Protein AF-A0A0B7BTL5-F1 (afdb_monomer)

Secondary structure (DSSP, 8-state):
------HHHHHHHHH-HHHHHHHHHHTTSS-HHHHHHHHHHT-GGG--TTS--S----TTTS---S------

pLDDT: mean 87.51, std 11.55, range [54.81, 97.94]

Organism: NCBI:txid1028688

Mean predicted aligned error: 4.93 Å

Solvent-accessible surface area (backbone atoms only — not comparable to full-atom values): 4641 Å² total; per-residue (Å²): 113,75,80,80,77,43,72,53,48,54,50,42,53,76,72,33,68,66,41,50,52,50,48,62,56,31,71,76,49,97,60,34,68,60,42,49,59,50,54,62,40,65,36,38,91,74,68,49,62,88,44,42,79,75,73,78,68,53,81,92,69,53,83,79,87,57,72,93,81,80,95,121

Radius of gyration: 13.12 Å; Cα contacts (8 Å, |Δi|>4): 53; chains: 1; bounding box: 32×22×38 Å

Foldseek 3Di:
DFDDDDPQLVCCCVPPPVNVVLLVVLVPDPCSVVPSVCVSQCDLVVVGPPGDPPDDPDPVPDPPPTDDDDPD

Sequence (72 aa):
VHITASRNLIDFIVNNETAKVILNYTRLIEIPDETFFTMLNANPKLGIKGTYTGHQDSCDKRLFMTRYKMWY

Structure (mmCIF, N/CA/C/O backbone):
data_AF-A0A0B7BTL5-F1
#
_entry.id   AF-A0A0B7BTL5-F1
#
loop_
_atom_site.group_PDB
_atom_site.id
_atom_site.type_symbol
_atom_site.label_atom_id
_atom_site.label_alt_id
_atom_site.label_comp_id
_atom_site.label_asym_id
_atom_site.label_entity_id
_atom_site.label_seq_id
_atom_site.pdbx_PDB_ins_code
_atom_site.Cartn_x
_atom_site.Cartn_y
_atom_site.Cartn_z
_atom_site.occupancy
_atom_site.B_iso_or_equiv
_atom_site.auth_seq_id
_atom_site.auth_comp_id
_atom_site.auth_asym_id
_atom_site.auth_atom_id
_atom_site.pdbx_PDB_model_num
ATOM 1 N N . VAL A 1 1 ? -2.213 -5.676 -8.241 1.00 73.69 1 VAL A N 1
ATOM 2 C CA . VAL A 1 1 ? -0.809 -5.503 -7.738 1.00 73.69 1 VAL A CA 1
ATOM 3 C C . VAL A 1 1 ? -0.322 -6.655 -6.843 1.00 73.69 1 VAL A C 1
ATOM 5 O O . VAL A 1 1 ? -1.142 -7.369 -6.292 1.00 73.69 1 VAL A O 1
ATOM 8 N N . HIS A 1 2 ? 1.001 -6.888 -6.744 1.00 87.62 2 HIS A N 1
ATOM 9 C CA . HIS A 1 2 ? 1.628 -7.854 -5.809 1.00 87.62 2 HIS A CA 1
ATOM 10 C C . HIS A 1 2 ? 2.726 -7.152 -5.010 1.00 87.62 2 HIS A C 1
ATOM 12 O O . HIS A 1 2 ? 3.526 -6.420 -5.595 1.00 87.62 2 HIS A O 1
ATOM 18 N N . ILE A 1 3 ? 2.771 -7.380 -3.699 1.00 88.31 3 ILE A N 1
ATOM 19 C CA . ILE A 1 3 ? 3.681 -6.688 -2.783 1.00 88.31 3 ILE A CA 1
ATOM 20 C C . ILE A 1 3 ? 4.355 -7.672 -1.825 1.00 88.31 3 ILE A C 1
ATOM 22 O O . ILE A 1 3 ? 3.725 -8.604 -1.331 1.00 88.31 3 ILE A O 1
ATOM 26 N N . THR A 1 4 ? 5.624 -7.405 -1.527 1.00 88.81 4 THR A N 1
ATOM 27 C CA . THR A 1 4 ? 6.325 -7.948 -0.362 1.00 88.81 4 THR A CA 1
ATOM 28 C C . THR A 1 4 ? 6.259 -6.893 0.736 1.00 88.81 4 THR A C 1
ATOM 30 O O . THR A 1 4 ? 6.753 -5.782 0.552 1.00 88.81 4 THR A O 1
ATOM 33 N N . ALA A 1 5 ? 5.608 -7.212 1.852 1.00 89.88 5 ALA A N 1
ATOM 34 C CA . ALA A 1 5 ? 5.354 -6.270 2.938 1.00 89.88 5 ALA A CA 1
ATOM 35 C C . 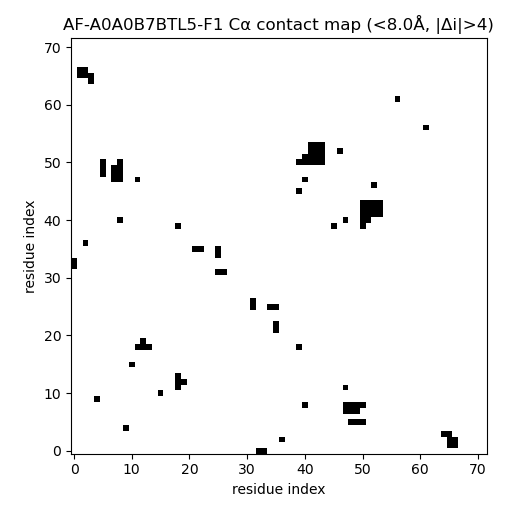ALA A 1 5 ? 6.156 -6.632 4.194 1.00 89.88 5 ALA A C 1
ATOM 37 O O . ALA A 1 5 ? 6.302 -7.805 4.538 1.00 89.88 5 ALA A O 1
ATOM 38 N N . SER A 1 6 ? 6.643 -5.616 4.910 1.00 93.06 6 SER A N 1
ATOM 39 C CA . SER A 1 6 ? 7.228 -5.803 6.239 1.00 93.06 6 SER A CA 1
ATOM 40 C C . SER A 1 6 ? 6.125 -6.010 7.283 1.00 93.06 6 SER A C 1
ATOM 42 O O . SER A 1 6 ? 5.006 -5.517 7.131 1.00 93.06 6 SER A O 1
ATOM 44 N N . ARG A 1 7 ? 6.444 -6.676 8.402 1.00 96.25 7 ARG A N 1
ATOM 45 C CA . ARG A 1 7 ? 5.507 -6.801 9.535 1.00 96.25 7 ARG A CA 1
ATOM 46 C C . ARG A 1 7 ? 5.033 -5.436 10.049 1.00 96.25 7 ARG A C 1
ATOM 48 O O . ARG A 1 7 ? 3.872 -5.308 10.408 1.00 96.25 7 ARG A O 1
ATOM 55 N N . ASN A 1 8 ? 5.903 -4.425 10.031 1.00 97.12 8 ASN A N 1
ATOM 56 C CA . ASN A 1 8 ? 5.563 -3.068 10.467 1.00 97.12 8 ASN A CA 1
ATOM 57 C C . ASN A 1 8 ? 4.538 -2.401 9.540 1.00 97.12 8 ASN A C 1
ATOM 59 O O . ASN A 1 8 ? 3.686 -1.657 10.010 1.00 97.12 8 ASN A O 1
ATOM 63 N N . LEU A 1 9 ? 4.600 -2.674 8.231 1.00 95.50 9 LEU A N 1
ATOM 64 C CA . LEU A 1 9 ? 3.584 -2.196 7.295 1.00 95.50 9 LEU A CA 1
ATOM 65 C C . LEU A 1 9 ? 2.226 -2.840 7.580 1.00 95.50 9 LEU A C 1
ATOM 67 O O . LEU A 1 9 ? 1.218 -2.143 7.594 1.00 95.50 9 LEU A O 1
ATOM 71 N N . ILE A 1 10 ? 2.198 -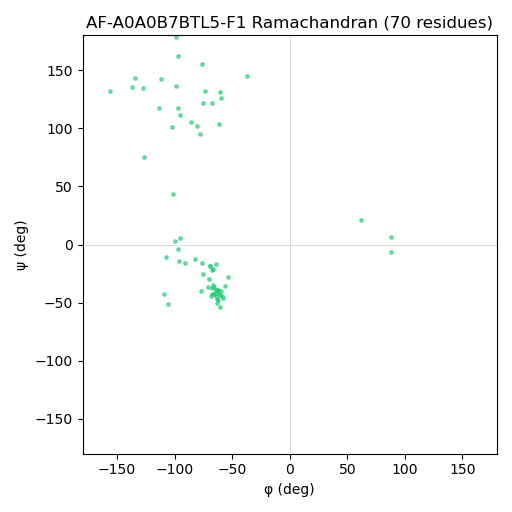4.146 7.853 1.00 96.12 10 ILE A N 1
ATOM 72 C CA . ILE A 1 10 ? 0.955 -4.841 8.211 1.00 96.12 10 ILE A CA 1
ATOM 73 C C . ILE A 1 10 ? 0.386 -4.309 9.530 1.00 96.12 10 ILE A C 1
ATOM 75 O O . ILE A 1 10 ? -0.805 -4.024 9.603 1.00 96.12 10 ILE A O 1
ATOM 79 N N . ASP A 1 11 ? 1.232 -4.119 10.541 1.00 97.94 11 ASP A N 1
ATOM 80 C CA . ASP A 1 11 ? 0.831 -3.539 11.824 1.00 97.94 11 ASP A CA 1
ATOM 81 C C . ASP A 1 11 ? 0.219 -2.141 11.651 1.00 97.94 11 ASP A C 1
ATOM 83 O O . ASP A 1 11 ? -0.876 -1.874 12.144 1.00 97.94 11 ASP A O 1
ATOM 87 N N . PHE A 1 12 ? 0.854 -1.283 10.846 1.00 97.38 12 PHE A N 1
ATOM 88 C CA . PHE A 1 12 ? 0.312 0.031 10.506 1.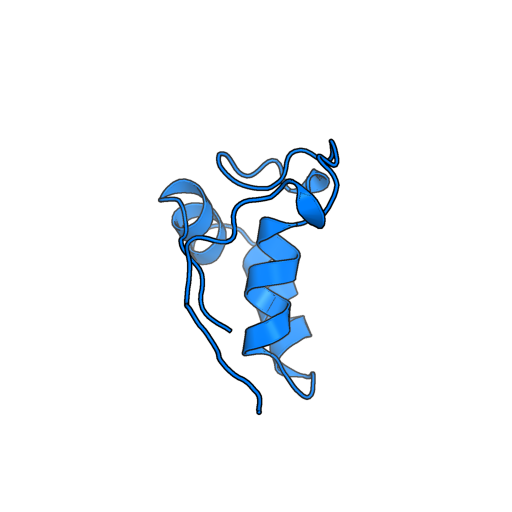00 97.38 12 PHE A CA 1
ATOM 89 C C . PHE A 1 12 ? -1.056 -0.068 9.818 1.00 97.38 12 PHE A C 1
ATOM 91 O O . PHE A 1 12 ? -1.974 0.668 10.171 1.00 97.38 12 PHE A O 1
ATOM 98 N N . ILE A 1 13 ? -1.219 -0.983 8.857 1.00 96.06 13 ILE A N 1
ATOM 99 C CA . ILE A 1 13 ? -2.484 -1.164 8.129 1.00 96.06 13 ILE A CA 1
ATOM 100 C C . ILE A 1 13 ? -3.624 -1.559 9.073 1.00 96.06 13 ILE A C 1
ATOM 102 O O . ILE A 1 13 ? -4.735 -1.048 8.938 1.00 96.06 13 ILE A O 1
ATOM 106 N N . VAL A 1 14 ? -3.360 -2.464 10.015 1.00 97.38 14 VAL A N 1
ATOM 107 C CA . VAL A 1 14 ? -4.385 -2.995 10.925 1.00 97.38 14 VAL A CA 1
ATOM 108 C C . VAL A 1 14 ? -4.715 -1.997 12.038 1.00 97.38 14 VAL A C 1
ATOM 110 O O . VAL A 1 14 ? -5.887 -1.820 12.379 1.00 97.38 14 VAL A O 1
ATOM 113 N N . ASN A 1 15 ? -3.700 -1.321 12.584 1.00 97.94 15 ASN A N 1
ATOM 114 C CA . ASN A 1 15 ? -3.820 -0.592 13.848 1.00 97.94 15 ASN A CA 1
ATOM 115 C C . ASN A 1 15 ? -3.849 0.941 13.713 1.00 97.94 15 ASN A C 1
ATOM 117 O O . ASN A 1 15 ? -4.178 1.616 14.685 1.00 97.94 15 ASN A O 1
ATOM 121 N N . ASN A 1 16 ? -3.550 1.526 12.546 1.00 97.44 16 ASN A N 1
ATOM 122 C CA . ASN A 1 16 ? -3.487 2.984 12.380 1.00 97.44 16 ASN A CA 1
ATOM 123 C C . ASN A 1 16 ? -4.767 3.586 11.767 1.00 97.44 16 ASN A C 1
ATOM 125 O O . ASN A 1 16 ? -5.293 3.097 10.767 1.00 97.44 16 ASN A O 1
ATOM 129 N N . GLU A 1 17 ? -5.245 4.709 12.309 1.00 97.69 17 GLU A N 1
ATOM 130 C CA . GLU A 1 17 ? -6.417 5.419 11.771 1.00 97.69 17 GLU A CA 1
ATOM 131 C C . GLU A 1 17 ? -6.178 6.005 10.375 1.00 97.69 17 GLU A C 1
ATOM 133 O O . GLU A 1 17 ? -7.059 5.938 9.519 1.00 97.69 17 GLU A O 1
ATOM 138 N N . THR A 1 18 ? -4.968 6.494 10.097 1.00 96.62 18 THR A N 1
ATOM 139 C CA . THR A 1 18 ? -4.586 7.002 8.771 1.00 96.62 18 THR A CA 1
ATOM 140 C C . THR A 1 18 ? -4.731 5.912 7.715 1.00 96.62 18 THR A C 1
ATOM 142 O O . THR A 1 18 ? -5.242 6.171 6.627 1.00 96.62 18 THR A O 1
ATOM 145 N N . ALA A 1 19 ? -4.351 4.671 8.040 1.00 96.38 19 ALA A N 1
ATOM 146 C CA . ALA A 1 19 ? -4.524 3.542 7.131 1.00 96.38 19 ALA A CA 1
ATOM 147 C C . ALA A 1 19 ? -6.006 3.263 6.840 1.00 96.38 19 ALA A C 1
ATOM 149 O O . ALA A 1 19 ? -6.359 3.015 5.689 1.00 96.38 19 ALA A O 1
ATOM 150 N N . LYS A 1 20 ? -6.889 3.375 7.843 1.00 97.12 20 LYS A N 1
ATOM 151 C CA . LYS A 1 20 ? -8.345 3.229 7.660 1.00 97.12 20 LYS A CA 1
ATOM 152 C C . LYS A 1 20 ? -8.928 4.334 6.781 1.00 97.12 20 LYS A C 1
ATOM 154 O O . LYS A 1 20 ? -9.755 4.048 5.918 1.00 97.12 20 LYS A O 1
ATOM 159 N N . VAL A 1 21 ? -8.486 5.579 6.962 1.00 96.75 21 VAL A N 1
ATOM 160 C CA . VAL A 1 21 ? -8.902 6.712 6.116 1.00 96.75 21 VAL A CA 1
ATOM 161 C C . VAL A 1 21 ? -8.471 6.483 4.668 1.00 96.75 21 VAL A C 1
ATOM 163 O O . VAL A 1 21 ? -9.295 6.585 3.761 1.00 96.75 21 VAL A O 1
ATOM 166 N N . ILE A 1 22 ? -7.212 6.097 4.451 1.00 95.69 22 ILE A N 1
ATOM 167 C CA . ILE A 1 22 ? -6.688 5.781 3.116 1.00 95.69 22 ILE A CA 1
ATOM 168 C C . ILE A 1 22 ? -7.441 4.589 2.507 1.00 95.69 22 ILE A C 1
ATOM 170 O O . ILE A 1 22 ? -7.773 4.617 1.323 1.00 95.69 22 ILE A O 1
ATOM 174 N N . LEU A 1 23 ? -7.778 3.566 3.295 1.00 96.00 23 LEU A N 1
ATOM 175 C CA . LEU A 1 23 ? -8.556 2.419 2.825 1.00 96.00 23 LEU A CA 1
ATOM 176 C C . LEU A 1 23 ? -9.957 2.846 2.374 1.00 96.00 23 LEU A C 1
ATOM 178 O O . LEU A 1 23 ? -10.389 2.490 1.284 1.00 96.00 23 LEU A O 1
ATOM 182 N N . ASN A 1 24 ? -10.657 3.650 3.171 1.00 96.56 24 ASN A N 1
ATOM 183 C CA . ASN A 1 24 ? -11.990 4.138 2.815 1.00 96.56 24 ASN A CA 1
ATOM 184 C C . ASN A 1 24 ? -11.970 5.030 1.571 1.00 96.56 24 ASN A C 1
ATOM 186 O O . ASN A 1 24 ? -12.850 4.901 0.726 1.00 96.56 24 ASN A O 1
ATOM 190 N N . TYR A 1 25 ? -10.949 5.875 1.426 1.00 95.06 25 TYR A N 1
ATOM 191 C CA . TYR A 1 25 ? -10.744 6.674 0.219 1.00 95.06 25 TYR A CA 1
ATOM 192 C C . TYR A 1 25 ? -10.487 5.791 -1.013 1.00 95.06 25 TYR A C 1
ATOM 194 O O . TYR A 1 25 ? -11.152 5.928 -2.037 1.00 95.06 25 TYR A O 1
ATOM 202 N N . THR A 1 26 ? -9.558 4.839 -0.905 1.00 95.81 26 THR A N 1
ATOM 203 C CA . THR A 1 26 ? -9.171 3.972 -2.030 1.00 95.81 26 THR A CA 1
ATOM 204 C C . THR A 1 26 ? -10.256 2.981 -2.435 1.00 95.81 26 THR A C 1
ATOM 206 O O . THR A 1 26 ? -10.248 2.512 -3.561 1.00 95.81 26 THR A O 1
ATOM 209 N N . ARG A 1 27 ? -11.252 2.697 -1.595 1.00 93.81 27 ARG A N 1
ATOM 210 C CA . ARG A 1 27 ? -12.410 1.878 -1.998 1.00 93.81 27 ARG A CA 1
ATOM 211 C C . ARG A 1 27 ? -13.277 2.508 -3.090 1.00 93.81 27 ARG A C 1
ATOM 213 O O . ARG A 1 27 ? -14.087 1.797 -3.673 1.00 93.81 27 ARG A O 1
ATOM 220 N N . LEU A 1 28 ? -13.148 3.812 -3.327 1.00 94.38 28 LEU A N 1
ATOM 221 C CA . LEU A 1 28 ? -13.990 4.561 -4.263 1.00 94.38 28 LEU A CA 1
ATOM 222 C C . LEU A 1 28 ? -13.353 4.742 -5.648 1.00 94.38 28 LEU A C 1
ATOM 224 O O . LEU A 1 28 ? -13.985 5.319 -6.528 1.00 94.38 28 LEU A O 1
ATOM 228 N N . ILE A 1 29 ? -12.113 4.290 -5.841 1.00 94.31 29 ILE A N 1
ATOM 229 C CA . ILE A 1 29 ? -11.395 4.440 -7.111 1.00 94.31 29 ILE A CA 1
ATOM 230 C C . ILE A 1 29 ? -11.492 3.174 -7.970 1.00 94.31 29 ILE A C 1
ATOM 232 O O . ILE A 1 29 ? -11.785 2.092 -7.471 1.00 94.31 29 ILE A O 1
ATOM 236 N N . GLU A 1 30 ? -11.199 3.317 -9.263 1.00 94.25 30 GLU A N 1
ATOM 237 C CA . GLU A 1 30 ? -11.322 2.251 -10.267 1.00 94.25 30 GLU A CA 1
ATOM 238 C C . GLU A 1 30 ? -10.407 1.043 -9.999 1.00 94.25 30 GLU A C 1
ATOM 240 O O . GLU A 1 30 ? -10.830 -0.099 -10.164 1.00 94.25 30 GLU A O 1
ATOM 245 N N . ILE A 1 31 ? -9.169 1.286 -9.549 1.00 92.50 31 ILE A N 1
ATOM 246 C CA . ILE A 1 31 ? -8.156 0.241 -9.331 1.00 92.50 31 ILE A CA 1
ATOM 247 C C . ILE A 1 31 ? -7.599 0.331 -7.894 1.00 92.50 31 ILE A C 1
ATOM 249 O O . ILE A 1 31 ? -6.494 0.845 -7.657 1.00 92.50 31 ILE A O 1
ATOM 253 N N . PRO A 1 32 ? -8.373 -0.120 -6.891 1.00 92.00 32 PRO A N 1
ATOM 254 C CA . PRO A 1 32 ? -8.040 0.049 -5.477 1.00 92.00 32 PRO A CA 1
ATOM 255 C C . PRO A 1 32 ? -6.807 -0.755 -5.051 1.00 92.00 32 PRO A C 1
ATOM 257 O O . PRO A 1 32 ? 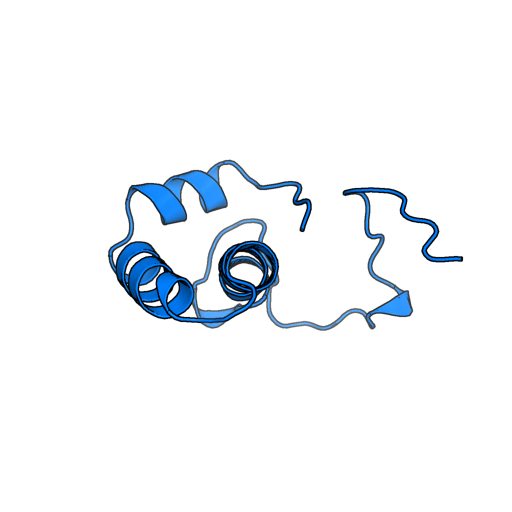-5.989 -0.277 -4.260 1.00 92.00 32 PRO A O 1
ATOM 260 N N . ASP A 1 33 ? -6.640 -1.964 -5.587 1.00 86.50 33 ASP A N 1
ATOM 261 C CA . ASP A 1 33 ? -5.559 -2.879 -5.219 1.00 86.50 33 ASP A CA 1
ATOM 262 C C . ASP A 1 33 ? -4.189 -2.389 -5.707 1.00 86.50 33 ASP A C 1
ATOM 264 O O . ASP A 1 33 ? -3.173 -2.638 -5.054 1.00 86.50 33 ASP A O 1
ATOM 268 N N . GLU A 1 34 ? -4.152 -1.651 -6.819 1.00 89.44 34 GLU A N 1
ATOM 269 C CA . GLU A 1 34 ? -2.927 -1.040 -7.344 1.00 89.44 34 GLU A CA 1
ATOM 270 C C . GLU A 1 34 ? -2.565 0.284 -6.674 1.00 89.44 34 GLU A C 1
ATOM 272 O O . GLU A 1 34 ? -1.423 0.731 -6.793 1.00 89.44 34 GLU A O 1
ATOM 277 N N . THR A 1 35 ? -3.482 0.862 -5.895 1.00 93.69 35 THR A N 1
ATOM 278 C CA . THR A 1 35 ? -3.303 2.185 -5.286 1.00 93.69 35 THR A CA 1
ATOM 279 C C . THR A 1 35 ? -3.090 2.126 -3.777 1.00 93.69 35 THR A C 1
ATOM 281 O O . THR A 1 35 ? -2.221 2.818 -3.255 1.00 93.69 35 THR A O 1
ATOM 284 N N . PHE A 1 36 ? -3.843 1.304 -3.041 1.00 95.12 36 PHE A N 1
ATOM 285 C CA . PHE A 1 36 ? -3.786 1.299 -1.574 1.00 95.12 36 PHE A CA 1
ATOM 286 C C . PHE A 1 36 ? -2.387 0.952 -1.045 1.00 95.12 36 PHE A C 1
ATOM 288 O O . PHE A 1 36 ? -1.780 1.714 -0.290 1.00 95.12 36 PHE A O 1
ATOM 295 N N . PHE A 1 37 ? -1.833 -0.178 -1.486 1.00 92.56 37 PHE A N 1
ATOM 296 C CA . PHE A 1 37 ? -0.529 -0.647 -1.013 1.00 92.56 37 PHE A CA 1
ATOM 297 C C . PHE A 1 37 ? 0.632 0.208 -1.519 1.00 92.56 37 PHE A C 1
ATOM 299 O O . PHE A 1 37 ? 1.600 0.428 -0.790 1.00 92.56 37 PHE A O 1
ATOM 306 N N . THR A 1 38 ? 0.548 0.701 -2.754 1.00 90.31 38 THR A N 1
ATOM 307 C CA . THR A 1 38 ? 1.580 1.560 -3.345 1.00 90.31 38 THR A CA 1
ATOM 308 C C . THR A 1 38 ? 1.625 2.910 -2.640 1.00 90.31 38 THR A C 1
ATOM 310 O O . THR A 1 38 ? 2.711 3.359 -2.280 1.00 90.31 38 THR A O 1
ATOM 313 N N . MET A 1 39 ? 0.469 3.505 -2.338 1.00 92.88 39 MET A N 1
ATOM 314 C CA . MET A 1 39 ? 0.366 4.770 -1.610 1.00 92.88 39 MET A CA 1
ATOM 315 C C . MET A 1 39 ? 0.972 4.680 -0.207 1.00 92.88 39 MET A C 1
ATOM 317 O O . MET A 1 39 ? 1.723 5.568 0.189 1.00 92.88 39 MET A O 1
ATOM 321 N N . LEU A 1 40 ? 0.708 3.599 0.534 1.00 94.38 40 LEU A N 1
ATOM 322 C CA . LEU A 1 40 ? 1.310 3.397 1.856 1.00 94.38 40 LEU A CA 1
ATOM 323 C C . LEU A 1 40 ? 2.821 3.147 1.772 1.00 94.38 40 LEU A C 1
ATOM 325 O O . LEU A 1 40 ? 3.589 3.721 2.539 1.00 94.38 40 LEU A O 1
ATOM 329 N N . ASN A 1 41 ? 3.261 2.307 0.834 1.00 91.00 41 ASN A N 1
ATOM 330 C CA . ASN A 1 41 ? 4.662 1.904 0.732 1.00 91.00 41 ASN A CA 1
ATOM 331 C C . ASN A 1 41 ? 5.575 2.998 0.148 1.00 91.00 41 ASN A C 1
ATOM 333 O O . ASN A 1 41 ? 6.780 2.990 0.401 1.00 91.00 41 ASN A O 1
ATOM 337 N N . ALA A 1 42 ? 5.025 3.918 -0.647 1.00 89.69 42 ALA A N 1
ATOM 338 C CA . 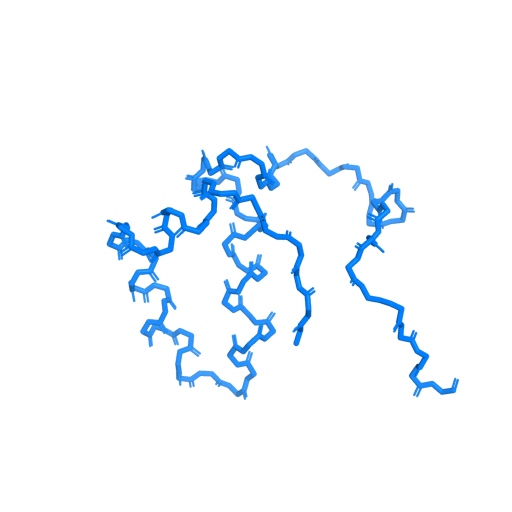ALA A 1 42 ? 5.765 4.991 -1.309 1.00 89.69 42 ALA A CA 1
ATOM 339 C C . ALA A 1 42 ? 5.665 6.349 -0.592 1.00 89.69 42 ALA A C 1
ATOM 341 O O . ALA A 1 42 ? 6.208 7.331 -1.094 1.00 89.69 42 ALA A O 1
ATOM 342 N N . ASN A 1 43 ? 4.996 6.435 0.563 1.00 91.56 43 ASN A N 1
ATOM 343 C CA . ASN A 1 43 ? 4.827 7.694 1.285 1.00 91.56 43 ASN A CA 1
ATOM 344 C C . ASN A 1 43 ? 5.786 7.804 2.487 1.00 91.56 43 ASN A C 1
ATOM 346 O O . ASN A 1 43 ? 5.479 7.287 3.566 1.00 91.56 43 ASN A O 1
ATOM 350 N N . PRO A 1 44 ? 6.904 8.547 2.362 1.00 91.81 44 PRO A N 1
ATOM 351 C CA . PRO A 1 44 ? 7.880 8.669 3.443 1.00 91.81 44 PRO A CA 1
ATOM 352 C C . PRO A 1 44 ? 7.340 9.422 4.663 1.00 91.81 44 PRO A C 1
ATOM 354 O O . PRO A 1 44 ? 7.847 9.239 5.767 1.00 91.81 44 PRO A O 1
ATOM 357 N N . LYS A 1 45 ? 6.287 10.237 4.502 1.00 92.94 45 LYS A N 1
ATOM 358 C CA . LYS A 1 45 ? 5.685 10.992 5.612 1.00 9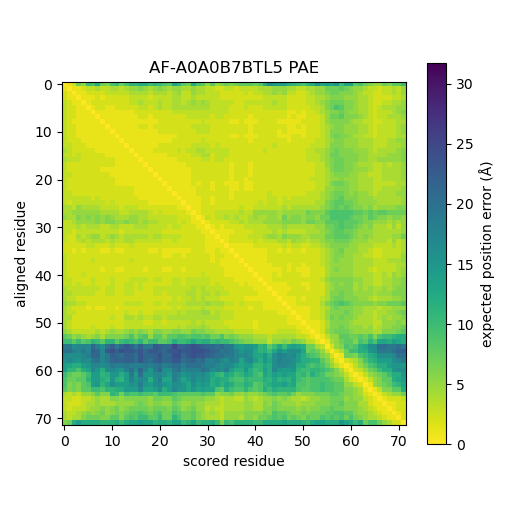2.94 45 LYS A CA 1
ATOM 359 C C . LYS A 1 45 ? 4.954 10.095 6.611 1.00 92.94 45 LYS A C 1
ATOM 361 O O . LYS A 1 45 ? 4.727 10.524 7.735 1.00 92.94 45 LYS A O 1
ATOM 366 N N . LEU A 1 46 ? 4.601 8.865 6.223 1.00 93.88 46 LEU A N 1
ATOM 367 C CA . LEU A 1 46 ? 3.983 7.893 7.130 1.00 93.88 46 LEU A CA 1
ATOM 368 C C . LEU A 1 46 ? 4.999 7.258 8.089 1.00 93.88 46 LEU A C 1
ATOM 370 O O . LEU A 1 46 ? 4.599 6.648 9.076 1.00 93.88 46 LEU A O 1
ATOM 374 N N . GLY A 1 47 ? 6.304 7.376 7.808 1.00 92.25 47 GLY A N 1
ATOM 375 C CA . GLY A 1 47 ? 7.366 6.912 8.705 1.00 92.25 47 GLY A CA 1
ATOM 376 C C . GLY A 1 47 ? 7.365 5.403 8.979 1.00 92.25 47 GLY A C 1
ATOM 377 O O . GLY A 1 47 ? 7.918 4.957 9.985 1.00 92.25 47 GLY A O 1
ATOM 378 N N . ILE A 1 48 ? 6.740 4.596 8.116 1.00 95.00 48 ILE A N 1
ATOM 379 C CA . ILE A 1 48 ? 6.570 3.160 8.350 1.00 95.00 48 ILE A CA 1
ATOM 380 C C . ILE A 1 48 ? 7.898 2.438 8.094 1.00 95.00 48 ILE A C 1
ATOM 382 O O . ILE A 1 48 ? 8.451 2.467 6.991 1.00 95.00 48 ILE A O 1
ATOM 386 N N . LYS A 1 49 ? 8.414 1.736 9.104 1.00 92.81 49 LYS A N 1
ATOM 387 C CA . LYS A 1 49 ? 9.681 0.998 8.999 1.00 92.81 49 LYS A CA 1
ATOM 388 C C . LYS A 1 49 ? 9.633 -0.070 7.895 1.00 92.81 49 LYS A C 1
ATOM 390 O O . LYS A 1 49 ? 8.788 -0.967 7.912 1.00 92.81 49 LYS A O 1
ATOM 395 N N . GLY A 1 50 ? 10.601 -0.022 6.982 1.00 87.88 50 GLY A N 1
ATOM 396 C CA . GLY A 1 50 ? 10.695 -0.938 5.837 1.00 87.88 50 GLY A CA 1
ATOM 397 C C . GLY A 1 50 ? 9.922 -0.482 4.596 1.00 87.88 50 GLY A C 1
ATOM 398 O O . GLY A 1 50 ? 9.854 -1.239 3.633 1.00 87.88 50 GLY A O 1
ATOM 399 N N . THR A 1 51 ? 9.357 0.729 4.611 1.00 89.81 51 THR A N 1
ATOM 400 C CA . THR A 1 51 ? 8.791 1.388 3.423 1.00 89.81 51 THR A CA 1
ATOM 401 C C . THR A 1 51 ? 9.775 2.401 2.833 1.00 89.81 51 THR A C 1
ATOM 403 O O . THR A 1 51 ? 10.893 2.571 3.328 1.00 89.81 51 THR A O 1
ATOM 406 N N . TYR A 1 52 ? 9.393 3.048 1.735 1.00 87.00 52 TYR A N 1
ATOM 407 C CA . TYR A 1 52 ? 10.213 4.052 1.068 1.00 87.00 52 TYR A CA 1
ATOM 408 C C . TYR A 1 52 ? 10.522 5.256 1.971 1.00 87.00 52 TYR A C 1
ATOM 410 O O . TYR A 1 52 ? 9.627 5.863 2.551 1.00 87.00 52 TYR A O 1
ATOM 418 N N . THR A 1 53 ? 11.795 5.647 2.030 1.00 87.38 53 THR A N 1
ATOM 419 C CA . THR A 1 53 ? 12.302 6.717 2.906 1.00 87.38 53 THR A CA 1
ATOM 420 C C . THR A 1 53 ? 12.394 8.087 2.226 1.00 87.38 53 THR A C 1
ATOM 422 O O . THR A 1 53 ? 12.887 9.039 2.825 1.00 87.38 53 THR A O 1
ATOM 425 N N . GLY A 1 54 ? 11.918 8.227 0.983 1.00 81.75 54 GLY A N 1
ATOM 426 C CA . GLY A 1 54 ? 11.894 9.516 0.280 1.00 81.75 54 GLY A CA 1
ATOM 427 C C . GLY A 1 54 ? 13.166 9.844 -0.500 1.00 81.75 54 GLY A C 1
ATOM 428 O O . GLY A 1 54 ? 13.172 10.828 -1.232 1.00 81.75 54 GLY A O 1
ATOM 429 N N . HIS A 1 55 ? 14.216 9.029 -0.378 1.00 78.38 55 HIS A N 1
ATOM 430 C CA . HIS A 1 55 ? 15.416 9.138 -1.205 1.00 78.38 55 HIS A CA 1
ATOM 431 C C . HIS A 1 55 ? 15.295 8.183 -2.386 1.00 78.38 55 HIS A C 1
ATOM 433 O O . HIS A 1 55 ? 15.270 6.964 -2.213 1.00 78.38 55 HIS A O 1
ATOM 439 N N . GLN A 1 56 ? 15.159 8.753 -3.580 1.00 66.88 56 GLN A N 1
ATOM 440 C CA . GLN A 1 56 ? 14.984 7.987 -4.799 1.00 66.88 56 GLN A CA 1
ATOM 441 C C . GLN A 1 56 ? 16.344 7.482 -5.269 1.00 66.88 56 GLN A C 1
ATOM 443 O O . GLN A 1 56 ? 17.095 8.211 -5.910 1.00 66.88 56 GLN A O 1
ATOM 448 N N . ASP A 1 57 ? 16.633 6.212 -5.012 1.00 54.81 57 ASP A N 1
ATOM 449 C CA . ASP A 1 57 ? 17.380 5.463 -6.011 1.00 54.81 57 ASP A CA 1
ATOM 450 C C . ASP A 1 57 ? 16.436 5.336 -7.206 1.00 54.81 57 ASP A C 1
ATOM 452 O O . ASP A 1 57 ? 15.289 4.905 -7.051 1.00 54.81 57 ASP A O 1
ATOM 456 N N . SER A 1 58 ? 16.868 5.838 -8.360 1.00 55.53 58 SER A N 1
ATOM 457 C CA . SER A 1 58 ? 16.132 5.872 -9.624 1.00 55.53 58 SER A CA 1
ATOM 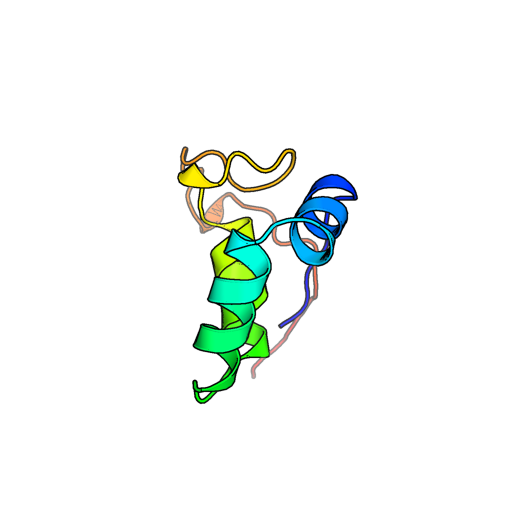458 C C . SER A 1 58 ? 15.279 4.604 -9.831 1.00 55.53 58 SER A C 1
ATOM 460 O O . SER A 1 58 ? 15.686 3.520 -9.417 1.00 55.53 58 SER A O 1
ATOM 462 N N . CYS A 1 59 ? 14.089 4.694 -10.444 1.00 54.84 59 CYS A N 1
ATOM 463 C CA . CYS A 1 59 ? 13.198 3.528 -10.619 1.00 54.84 59 CYS A CA 1
ATOM 464 C C . CYS A 1 59 ? 13.896 2.331 -11.305 1.00 54.84 59 CYS A C 1
ATOM 466 O O . CYS A 1 59 ? 13.568 1.183 -11.029 1.00 54.84 59 CYS A O 1
ATOM 468 N N . ASP A 1 60 ? 14.893 2.622 -12.137 1.00 61.38 60 ASP A N 1
ATOM 469 C CA . ASP A 1 60 ? 15.844 1.732 -12.811 1.00 61.38 60 ASP A CA 1
ATOM 470 C C . ASP A 1 60 ? 16.845 1.019 -11.878 1.00 61.38 60 ASP A C 1
ATOM 472 O O . ASP A 1 60 ? 17.360 -0.041 -12.223 1.00 61.38 60 ASP A O 1
ATOM 476 N N . LYS A 1 61 ? 17.098 1.547 -10.678 1.00 60.72 61 LYS A N 1
ATOM 477 C CA . LYS A 1 61 ? 17.995 0.964 -9.664 1.00 60.72 61 LYS A CA 1
ATOM 478 C C . LYS A 1 61 ? 17.264 0.134 -8.614 1.00 60.72 61 LYS A C 1
ATOM 480 O O . LYS A 1 61 ? 17.896 -0.603 -7.856 1.00 60.72 61 LYS A O 1
ATOM 485 N N . ARG A 1 62 ? 15.936 0.243 -8.536 1.00 62.94 62 ARG A N 1
ATOM 486 C CA . ARG A 1 62 ? 15.143 -0.468 -7.533 1.00 62.94 62 ARG A CA 1
ATOM 487 C C . ARG A 1 62 ? 14.818 -1.870 -8.039 1.00 62.94 62 ARG A C 1
ATOM 489 O O . ARG A 1 62 ? 13.956 -2.051 -8.893 1.00 62.94 62 ARG A O 1
ATOM 496 N N . LEU A 1 63 ? 15.490 -2.876 -7.484 1.00 64.44 63 LEU A N 1
ATOM 497 C CA . LEU A 1 63 ? 15.169 -4.280 -7.742 1.00 64.44 63 LEU A CA 1
ATOM 498 C C . LEU A 1 63 ? 13.732 -4.577 -7.276 1.00 6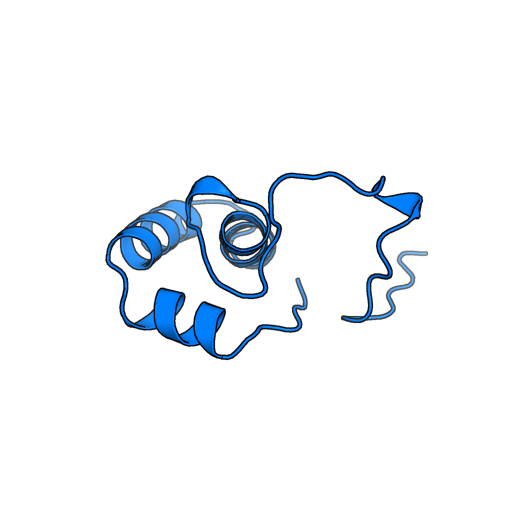4.44 63 LEU A C 1
ATOM 500 O O . LEU A 1 63 ? 13.462 -4.715 -6.082 1.00 64.44 63 LEU A O 1
ATOM 504 N N . PHE A 1 64 ? 12.795 -4.676 -8.220 1.00 67.06 64 PHE A N 1
ATOM 505 C CA . PHE A 1 64 ? 11.435 -5.137 -7.949 1.00 67.06 64 PHE A CA 1
ATOM 506 C C . PHE A 1 64 ? 11.426 -6.665 -7.821 1.00 67.06 64 PHE A C 1
ATOM 508 O O . PHE A 1 64 ? 11.326 -7.389 -8.806 1.00 67.06 64 PHE A O 1
ATOM 515 N N . MET A 1 65 ? 11.517 -7.164 -6.588 1.00 72.06 65 MET A N 1
ATOM 516 C CA . MET A 1 65 ? 11.486 -8.600 -6.265 1.00 72.06 65 MET A CA 1
ATOM 517 C C . MET A 1 65 ? 10.118 -9.055 -5.730 1.00 72.06 65 MET A C 1
ATOM 519 O O . MET A 1 65 ? 10.041 -9.761 -4.729 1.00 72.06 65 MET A O 1
ATOM 523 N N . THR A 1 66 ? 9.016 -8.615 -6.344 1.00 83.38 66 THR A N 1
ATOM 524 C CA . THR A 1 66 ? 7.664 -9.025 -5.912 1.00 83.38 66 THR A CA 1
ATOM 525 C C . THR A 1 66 ? 7.029 -10.029 -6.863 1.00 83.38 66 THR A C 1
ATOM 527 O O . THR A 1 66 ? 6.551 -11.073 -6.427 1.00 83.38 66 THR A O 1
ATOM 530 N N . ARG A 1 67 ? 7.003 -9.736 -8.167 1.00 84.56 67 ARG A N 1
ATOM 531 C CA . ARG A 1 67 ? 6.415 -10.623 -9.175 1.00 84.56 67 ARG A CA 1
ATOM 532 C C . ARG A 1 67 ? 7.005 -10.357 -10.556 1.00 84.56 67 ARG A C 1
ATOM 534 O O . ARG A 1 67 ? 7.005 -9.219 -11.013 1.00 84.56 67 ARG A O 1
ATOM 541 N N . TYR A 1 68 ? 7.407 -11.420 -11.248 1.00 85.19 68 TYR A N 1
ATOM 542 C CA . TYR A 1 68 ? 7.697 -11.370 -12.680 1.00 85.19 68 TYR A CA 1
ATOM 543 C C . TYR A 1 68 ? 6.390 -11.272 -13.483 1.00 85.19 68 TYR A C 1
ATOM 545 O O . TYR A 1 68 ? 5.438 -12.019 -13.228 1.00 85.19 68 TYR A O 1
ATOM 553 N N . LYS A 1 69 ? 6.333 -10.339 -14.438 1.00 83.12 69 LYS A N 1
ATOM 554 C CA . LYS A 1 69 ? 5.217 -10.171 -15.377 1.00 83.12 69 LYS A CA 1
ATOM 555 C C . LYS A 1 69 ? 5.759 -9.912 -16.783 1.00 83.12 69 LYS A C 1
ATOM 557 O O . LYS A 1 69 ? 6.637 -9.073 -16.951 1.00 83.12 69 LYS A O 1
ATOM 562 N N . MET A 1 70 ? 5.178 -10.590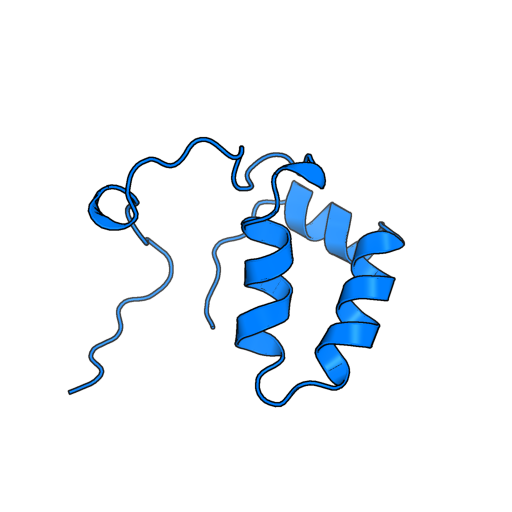 -17.765 1.00 86.69 70 MET A N 1
ATOM 563 C CA . MET A 1 70 ? 5.343 -10.331 -19.194 1.00 86.69 70 MET A CA 1
ATOM 564 C C . MET A 1 70 ? 3.983 -9.851 -19.698 1.00 86.69 70 MET A C 1
ATOM 566 O O . MET A 1 70 ? 2.989 -10.552 -19.519 1.00 86.69 70 MET A O 1
ATOM 570 N N . TRP A 1 71 ? 3.917 -8.616 -20.192 1.00 84.38 71 TRP A N 1
ATOM 571 C CA . TRP A 1 71 ? 2.655 -8.002 -20.624 1.00 84.38 71 TRP A CA 1
ATOM 572 C C . TRP A 1 71 ? 2.350 -8.254 -22.109 1.00 84.38 71 TRP A C 1
ATOM 574 O O . TRP A 1 71 ? 1.198 -8.098 -22.504 1.00 84.38 71 TRP A O 1
ATOM 584 N N . TYR A 1 72 ? 3.360 -8.674 -22.881 1.00 79.12 72 TYR A N 1
ATOM 585 C CA . TYR A 1 72 ? 3.301 -9.028 -24.301 1.00 79.12 72 TYR A CA 1
ATOM 586 C C . TYR A 1 72 ? 4.221 -10.212 -24.572 1.00 79.12 72 TYR A C 1
ATOM 588 O O . TYR A 1 72 ? 5.371 -10.146 -24.075 1.00 79.12 72 TYR A O 1
#